Protein AF-A0A7V0QS00-F1 (afdb_monomer)

Secondary structure (DSSP, 8-state):
-TTTT-HHHHHHHHHTT-SSHHHHHHHHHHHHHHH-GGGS-HHHHTTTTTEEE---TT--EEEHHHHHHHHHHHHT-

Structure (mmCIF, N/CA/C/O backbone):
data_AF-A0A7V0QS00-F1
#
_entry.id   AF-A0A7V0QS00-F1
#
loop_
_atom_site.group_PDB
_atom_site.id
_atom_site.type_symbol
_atom_site.label_atom_id
_atom_site.label_alt_id
_atom_site.label_comp_id
_atom_site.label_asym_id
_atom_site.label_entity_id
_atom_site.label_seq_id
_atom_site.pdbx_PDB_ins_code
_atom_site.Cartn_x
_atom_site.Cartn_y
_atom_site.Cartn_z
_atom_site.occupancy
_atom_site.B_iso_or_equiv
_atom_site.auth_seq_id
_atom_site.auth_comp_id
_atom_site.auth_asym_id
_atom_site.auth_atom_id
_atom_site.pdbx_PDB_model_num
ATOM 1 N N . MET A 1 1 ? -0.262 3.414 -16.027 1.00 79.06 1 MET A N 1
ATOM 2 C CA . MET A 1 1 ? 0.867 3.792 -15.141 1.00 79.06 1 MET A CA 1
ATOM 3 C C . MET A 1 1 ? 2.172 3.256 -15.709 1.00 79.06 1 MET A C 1
ATOM 5 O O . MET A 1 1 ? 2.153 2.189 -16.316 1.00 79.06 1 MET A O 1
ATOM 9 N N . 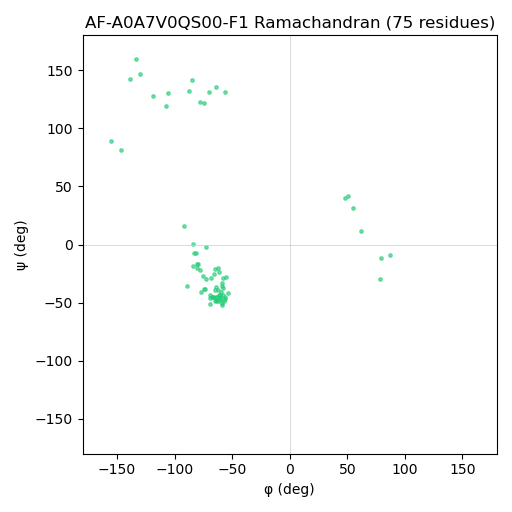PHE A 1 2 ? 3.291 3.965 -15.516 1.00 89.75 2 PHE A N 1
ATOM 10 C CA . PHE A 1 2 ? 4.612 3.566 -16.032 1.00 89.75 2 PHE A CA 1
ATOM 11 C C . PHE A 1 2 ? 5.116 2.222 -15.477 1.00 89.75 2 PHE A C 1
ATOM 13 O O . PHE A 1 2 ? 5.870 1.537 -16.160 1.00 89.75 2 PHE A O 1
ATOM 20 N N . GLY A 1 3 ? 4.624 1.795 -14.308 1.00 93.44 3 GLY A N 1
ATOM 21 C CA . GLY A 1 3 ? 4.906 0.472 -13.746 1.00 93.44 3 GLY A CA 1
ATOM 22 C C . GLY A 1 3 ? 4.201 -0.702 -14.442 1.00 93.44 3 GLY A C 1
ATOM 23 O O . GLY A 1 3 ? 4.440 -1.846 -14.082 1.00 93.44 3 GLY A O 1
ATOM 24 N N . LYS A 1 4 ? 3.357 -0.448 -15.458 1.00 94.25 4 LYS A N 1
ATOM 25 C CA . LYS A 1 4 ? 2.672 -1.467 -16.286 1.00 94.25 4 LYS A CA 1
ATOM 26 C C . LYS A 1 4 ? 1.845 -2.501 -15.503 1.00 94.25 4 LYS A C 1
ATOM 28 O O . LYS A 1 4 ? 1.708 -3.634 -15.944 1.00 94.25 4 LYS A O 1
ATOM 33 N N . GLY A 1 5 ? 1.276 -2.101 -14.369 1.00 91.56 5 GLY A N 1
ATOM 34 C CA . GLY A 1 5 ? 0.492 -2.994 -13.511 1.00 91.56 5 GLY A CA 1
ATOM 35 C C . GLY A 1 5 ? 1.325 -3.762 -12.486 1.00 91.56 5 GLY A C 1
ATOM 36 O O . GLY A 1 5 ? 0.752 -4.348 -11.579 1.00 91.56 5 GLY A O 1
ATOM 37 N N . ASP A 1 6 ? 2.657 -3.710 -12.567 1.00 95.00 6 ASP A N 1
ATOM 38 C CA . ASP A 1 6 ? 3.525 -4.281 -11.541 1.00 95.00 6 ASP A CA 1
ATOM 39 C C . ASP A 1 6 ? 3.596 -3.346 -10.326 1.00 95.00 6 ASP A C 1
ATOM 41 O O . ASP A 1 6 ? 3.949 -2.164 -10.438 1.00 95.00 6 ASP A O 1
ATOM 45 N N . PHE A 1 7 ? 3.231 -3.877 -9.159 1.00 95.31 7 PHE A N 1
ATOM 46 C CA . PHE A 1 7 ? 3.115 -3.113 -7.922 1.00 95.31 7 PHE A CA 1
ATOM 47 C C . PHE A 1 7 ? 4.464 -2.543 -7.464 1.00 95.31 7 PHE A C 1
ATOM 49 O O . PHE A 1 7 ? 4.567 -1.353 -7.165 1.00 95.31 7 PHE A O 1
ATOM 56 N N . LEU A 1 8 ? 5.521 -3.360 -7.450 1.00 95.56 8 LEU A N 1
ATOM 57 C CA . LEU A 1 8 ? 6.838 -2.959 -6.946 1.00 95.56 8 LEU A CA 1
ATOM 58 C C . LEU A 1 8 ? 7.565 -2.010 -7.900 1.00 95.56 8 LEU A C 1
ATOM 60 O O . LEU A 1 8 ? 8.178 -1.045 -7.453 1.00 95.56 8 LEU A O 1
ATOM 64 N N . ASN A 1 9 ? 7.447 -2.230 -9.203 1.00 96.75 9 ASN A N 1
ATOM 65 C CA . ASN A 1 9 ? 7.964 -1.328 -10.223 1.00 96.75 9 ASN A CA 1
ATOM 66 C C . ASN A 1 9 ? 7.236 0.025 -10.179 1.00 96.75 9 ASN A C 1
ATOM 68 O O . ASN A 1 9 ? 7.858 1.077 -10.304 1.00 96.75 9 ASN A O 1
ATOM 72 N N . THR A 1 10 ? 5.916 0.022 -9.944 1.00 96.44 10 THR A N 1
ATOM 73 C CA . THR A 1 10 ? 5.152 1.264 -9.729 1.00 96.44 10 THR A CA 1
ATOM 74 C C . THR A 1 10 ? 5.670 2.019 -8.505 1.00 96.44 10 THR A C 1
ATOM 76 O O . THR A 1 10 ? 5.876 3.231 -8.594 1.00 96.44 10 THR A O 1
ATOM 79 N N . VAL A 1 11 ? 5.953 1.312 -7.403 1.00 96.25 11 VAL A N 1
ATOM 80 C CA . VAL A 1 11 ? 6.576 1.907 -6.211 1.00 96.25 11 VAL A CA 1
ATOM 81 C C . VAL A 1 11 ? 7.927 2.525 -6.555 1.00 96.25 11 VAL A C 1
ATOM 83 O O . VAL A 1 11 ? 8.138 3.701 -6.277 1.00 96.25 11 VAL A O 1
ATOM 86 N N . GLU A 1 12 ? 8.823 1.771 -7.198 1.00 96.56 12 GLU A N 1
ATOM 87 C CA . GLU A 1 12 ? 10.174 2.236 -7.528 1.00 96.56 12 GLU A CA 1
ATOM 88 C C . GLU A 1 12 ? 10.149 3.522 -8.366 1.00 96.56 12 GLU A C 1
ATOM 90 O O . GLU A 1 12 ? 10.833 4.495 -8.039 1.00 96.56 12 GLU A O 1
ATOM 95 N N . ILE A 1 13 ? 9.344 3.546 -9.430 1.00 96.56 13 ILE A N 1
ATOM 96 C CA . ILE A 1 13 ? 9.253 4.692 -10.341 1.00 96.56 13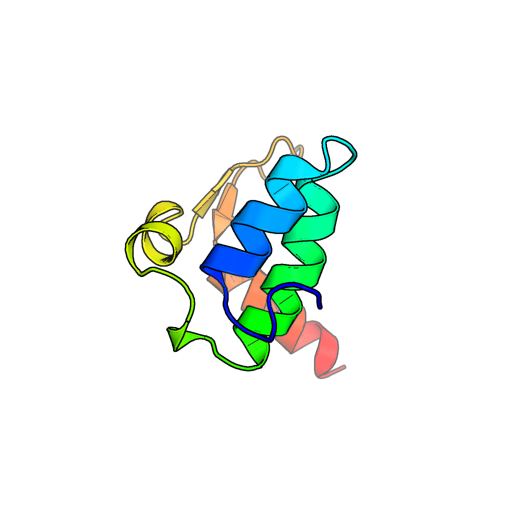 ILE A CA 1
ATOM 97 C C . ILE A 1 13 ? 8.759 5.939 -9.598 1.00 96.56 13 ILE A C 1
ATOM 99 O O . ILE A 1 13 ? 9.363 7.010 -9.710 1.00 96.56 13 ILE A O 1
ATOM 10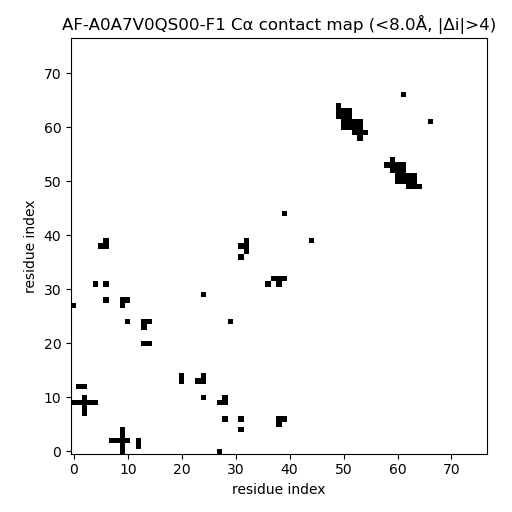3 N N . ILE A 1 14 ? 7.673 5.814 -8.828 1.00 96.50 14 ILE A N 1
ATOM 104 C CA . ILE A 1 14 ? 7.077 6.957 -8.125 1.00 96.50 14 ILE A CA 1
ATOM 105 C C . ILE A 1 14 ? 8.004 7.436 -7.006 1.00 96.50 14 ILE A C 1
ATOM 107 O O . ILE A 1 14 ? 8.267 8.633 -6.912 1.00 96.50 14 ILE A O 1
ATOM 111 N N . SER A 1 15 ? 8.593 6.531 -6.219 1.00 95.81 15 SER A N 1
ATOM 112 C CA . SER A 1 15 ? 9.548 6.895 -5.163 1.00 95.81 15 SER A CA 1
ATOM 113 C C . SER A 1 15 ? 10.763 7.668 -5.689 1.00 95.81 15 SER A C 1
ATOM 115 O O . SER A 1 15 ? 11.318 8.495 -4.970 1.00 95.81 15 SER A O 1
ATOM 117 N N . ARG A 1 16 ? 11.164 7.453 -6.948 1.00 96.06 16 ARG A N 1
ATOM 118 C CA . ARG A 1 16 ? 12.273 8.178 -7.597 1.00 96.06 16 ARG A CA 1
ATOM 119 C C . ARG A 1 16 ? 11.876 9.535 -8.184 1.00 96.06 16 ARG A C 1
ATOM 121 O O . ARG A 1 16 ? 12.758 10.277 -8.606 1.00 96.06 16 ARG A O 1
ATOM 128 N N . SER A 1 17 ? 10.586 9.871 -8.203 1.00 93.62 17 SER A N 1
ATOM 129 C CA . SER A 1 17 ? 10.075 11.137 -8.754 1.00 93.62 17 SER A CA 1
ATOM 130 C C . SER A 1 17 ? 10.246 12.328 -7.795 1.00 93.62 17 SER A C 1
ATOM 132 O O . SER A 1 17 ? 10.201 13.477 -8.227 1.00 93.62 17 SER A O 1
ATOM 134 N N . GLY A 1 18 ? 10.496 12.071 -6.506 1.00 89.81 18 GLY A N 1
ATOM 135 C CA . GLY A 1 18 ? 10.977 13.049 -5.518 1.00 89.81 18 GLY A CA 1
ATOM 136 C C . GLY A 1 18 ? 9.940 14.022 -4.942 1.00 89.81 18 GLY A C 1
ATOM 137 O O . GLY A 1 18 ? 10.079 14.416 -3.787 1.00 89.81 18 GLY A O 1
ATOM 138 N N . PHE A 1 19 ? 8.894 14.378 -5.688 1.00 91.06 19 PHE A N 1
ATOM 139 C CA . PHE A 1 19 ? 7.827 15.272 -5.225 1.00 91.06 19 PHE A CA 1
ATOM 140 C C . PHE A 1 19 ? 6.538 14.504 -4.930 1.00 91.06 19 PHE A C 1
ATOM 142 O O . PHE A 1 19 ? 6.078 13.738 -5.775 1.00 91.06 19 PHE A O 1
ATOM 149 N N . ASP A 1 20 ? 5.960 14.745 -3.747 1.00 94.19 20 ASP A N 1
ATOM 150 C CA . ASP A 1 20 ? 4.631 14.253 -3.339 1.00 94.19 20 ASP A CA 1
ATOM 151 C C . ASP A 1 20 ? 4.442 12.740 -3.565 1.00 94.19 20 ASP A C 1
ATOM 153 O O . ASP A 1 20 ? 3.458 12.254 -4.128 1.00 94.19 20 ASP A O 1
ATOM 157 N N . VAL A 1 21 ? 5.486 11.974 -3.237 1.00 95.62 21 VAL A N 1
ATOM 158 C CA . VAL A 1 21 ? 5.557 10.547 -3.570 1.00 95.62 21 VAL A CA 1
ATOM 159 C C . VAL A 1 21 ? 4.546 9.724 -2.777 1.00 95.62 21 VAL A C 1
ATOM 161 O O . VAL A 1 21 ? 4.085 8.705 -3.270 1.00 95.62 21 VAL A O 1
ATOM 164 N N . ASP A 1 22 ? 4.182 10.155 -1.574 1.00 94.56 22 ASP A N 1
ATOM 165 C CA . ASP A 1 22 ? 3.202 9.504 -0.709 1.00 94.56 22 ASP A CA 1
ATOM 166 C C . ASP A 1 22 ? 1.778 9.621 -1.260 1.00 94.56 22 ASP A C 1
ATOM 168 O O . ASP A 1 22 ? 1.097 8.597 -1.346 1.00 94.56 22 ASP A O 1
ATOM 172 N N . CYS A 1 23 ? 1.351 10.803 -1.717 1.00 95.75 23 CYS A N 1
ATOM 173 C CA . CYS A 1 23 ? 0.046 10.960 -2.367 1.00 95.75 23 CYS A CA 1
ATOM 174 C C . CYS A 1 23 ? -0.017 10.175 -3.682 1.00 95.75 23 CYS A C 1
ATOM 176 O O . CYS A 1 23 ? -0.927 9.369 -3.882 1.00 95.75 23 CYS A O 1
ATOM 178 N N . ASN A 1 24 ? 1.004 10.322 -4.535 1.00 95.50 24 ASN A N 1
ATOM 179 C CA . ASN A 1 24 ? 1.078 9.609 -5.811 1.00 95.50 24 ASN A CA 1
ATOM 180 C C . ASN A 1 24 ? 1.072 8.080 -5.629 1.00 95.50 24 ASN A C 1
ATOM 182 O O . ASN A 1 24 ? 0.414 7.365 -6.388 1.00 95.50 24 ASN A O 1
ATOM 186 N N . LEU A 1 25 ? 1.784 7.557 -4.622 1.00 95.81 25 LEU A N 1
ATOM 187 C CA . LEU A 1 25 ? 1.736 6.134 -4.272 1.00 95.81 25 LEU A CA 1
ATOM 188 C C . LEU A 1 25 ? 0.358 5.743 -3.739 1.00 95.81 25 LEU A C 1
ATOM 190 O O . LEU A 1 25 ? -0.168 4.715 -4.154 1.00 95.81 25 LEU A O 1
ATOM 194 N N . GLY A 1 26 ? -0.231 6.539 -2.845 1.00 95.06 26 GLY A N 1
ATOM 195 C CA . GLY A 1 26 ? -1.551 6.269 -2.275 1.00 95.06 26 GLY A CA 1
ATOM 196 C C . GLY A 1 26 ? -2.624 6.105 -3.350 1.00 95.06 26 GLY A C 1
ATOM 197 O O . GLY A 1 26 ? -3.384 5.137 -3.328 1.00 95.06 26 GLY A O 1
ATOM 198 N N . GLU A 1 27 ? -2.632 6.994 -4.341 1.00 95.44 27 GLU A N 1
ATOM 199 C CA . GLU A 1 27 ? -3.559 6.931 -5.471 1.00 95.44 27 GLU A CA 1
ATOM 200 C C . GLU A 1 27 ? -3.252 5.753 -6.403 1.00 95.44 27 GLU A C 1
ATOM 202 O O . GLU A 1 27 ? -4.131 4.942 -6.711 1.00 95.44 27 GLU A O 1
ATOM 207 N N . ALA A 1 28 ? -1.995 5.620 -6.839 1.00 96.12 28 ALA A N 1
ATOM 208 C CA . ALA A 1 28 ? -1.628 4.620 -7.833 1.00 96.12 28 ALA A CA 1
ATOM 209 C C . ALA A 1 28 ? -1.754 3.186 -7.305 1.00 96.12 28 ALA A C 1
ATOM 211 O O . ALA A 1 28 ? -2.315 2.312 -7.972 1.00 96.12 28 ALA A O 1
ATOM 212 N N . LEU A 1 29 ? -1.256 2.944 -6.092 1.00 95.75 29 LEU A N 1
ATOM 213 C CA . LEU A 1 29 ? -1.307 1.635 -5.449 1.00 95.75 29 LEU A CA 1
ATOM 214 C C . LEU A 1 29 ? -2.707 1.308 -4.932 1.00 95.75 29 LEU A C 1
ATOM 216 O O . LEU A 1 29 ? -3.055 0.133 -4.883 1.00 95.75 29 LEU A O 1
ATOM 220 N N . GLY A 1 30 ? -3.524 2.315 -4.604 1.00 94.69 30 GLY A N 1
ATOM 221 C CA . GLY A 1 30 ? -4.942 2.119 -4.304 1.00 94.69 30 GLY A CA 1
ATOM 222 C C . GLY A 1 30 ? -5.688 1.503 -5.489 1.00 94.69 30 GLY A C 1
ATOM 223 O O . GLY A 1 30 ? -6.390 0.507 -5.326 1.00 94.69 30 GLY A O 1
ATOM 224 N N . ILE A 1 31 ? -5.469 2.028 -6.700 1.00 95.50 31 ILE A N 1
ATOM 225 C CA . ILE A 1 31 ? -6.046 1.471 -7.934 1.00 95.50 31 ILE A CA 1
ATOM 226 C C . ILE A 1 31 ? -5.519 0.054 -8.193 1.00 95.50 31 ILE A C 1
ATOM 228 O O . ILE A 1 31 ? -6.308 -0.857 -8.447 1.00 95.50 31 ILE A O 1
ATOM 232 N N . LEU A 1 32 ? -4.200 -0.156 -8.111 1.00 95.31 32 LEU A N 1
ATOM 233 C CA . LEU A 1 32 ? -3.611 -1.482 -8.333 1.00 95.31 32 LEU A CA 1
ATOM 234 C C . LEU A 1 32 ? -4.095 -2.512 -7.310 1.00 95.31 32 LEU A C 1
ATOM 236 O O . LEU A 1 32 ? -4.390 -3.634 -7.693 1.00 95.31 32 LEU A O 1
ATOM 240 N N . GLY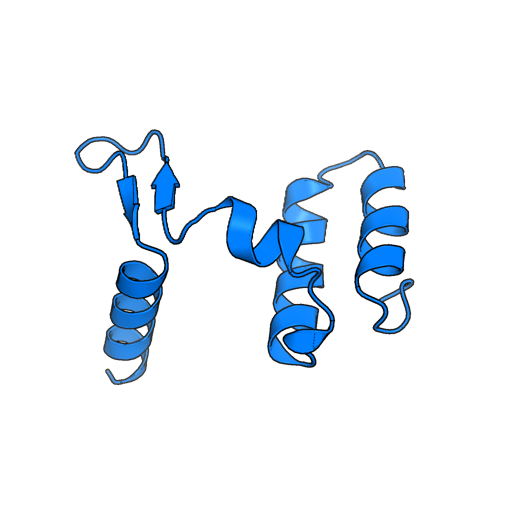 A 1 33 ? -4.250 -2.132 -6.042 1.00 94.19 33 GLY A N 1
ATOM 241 C CA . GLY A 1 33 ? -4.750 -3.020 -4.994 1.00 94.19 33 GLY A CA 1
ATOM 242 C C . GLY A 1 33 ? -6.207 -3.448 -5.187 1.00 94.19 33 GLY A C 1
ATOM 243 O O . GLY A 1 33 ? -6.583 -4.521 -4.725 1.00 94.19 33 GLY A O 1
ATOM 244 N N . VAL A 1 34 ? -7.023 -2.652 -5.886 1.00 94.12 34 VAL A N 1
ATOM 245 C CA . VAL A 1 34 ? -8.385 -3.049 -6.283 1.00 94.12 34 VAL A CA 1
ATOM 246 C C . VAL A 1 34 ? -8.360 -4.005 -7.476 1.00 94.12 34 VAL A C 1
ATOM 248 O O . VAL A 1 34 ? -9.136 -4.957 -7.507 1.00 94.12 34 VAL A O 1
ATOM 251 N N . LEU A 1 35 ? -7.492 -3.753 -8.460 1.00 95.50 35 LEU A N 1
ATOM 252 C CA . LEU A 1 35 ? -7.398 -4.568 -9.677 1.00 95.50 35 LEU A CA 1
ATOM 253 C C . LEU A 1 35 ? -6.714 -5.921 -9.437 1.00 95.50 35 LEU A C 1
ATOM 255 O O . LEU A 1 35 ? -7.126 -6.921 -10.018 1.00 95.50 35 LEU A O 1
ATOM 259 N N . ASP A 1 36 ? -5.679 -5.942 -8.601 1.00 94.69 36 ASP A N 1
ATOM 260 C CA . ASP A 1 36 ? -4.881 -7.119 -8.267 1.00 94.69 36 ASP A CA 1
ATOM 261 C C . ASP A 1 36 ? -4.400 -7.055 -6.799 1.00 94.69 36 ASP A C 1
ATOM 263 O O . ASP A 1 36 ? -3.263 -6.659 -6.515 1.00 94.69 36 ASP A O 1
ATOM 267 N N . PRO A 1 37 ? -5.250 -7.435 -5.829 1.00 92.50 37 PRO A N 1
ATOM 268 C CA . PRO A 1 37 ? -4.908 -7.402 -4.403 1.00 92.50 37 PRO A CA 1
ATOM 269 C C . PRO A 1 37 ? -3.783 -8.375 -4.009 1.00 92.50 37 PRO A C 1
ATOM 271 O O . PRO A 1 37 ? -3.129 -8.192 -2.972 1.00 92.50 37 PRO A O 1
ATOM 274 N N . GLU A 1 38 ? -3.531 -9.410 -4.815 1.00 92.94 38 GLU A N 1
ATOM 275 C CA . GLU A 1 38 ? -2.465 -10.380 -4.554 1.00 92.94 38 GLU A CA 1
ATOM 276 C C . GLU A 1 38 ? -1.082 -9.843 -4.933 1.00 92.94 38 GLU A C 1
ATOM 278 O O . GLU A 1 38 ? -0.086 -10.266 -4.343 1.00 92.94 38 GLU A O 1
ATOM 283 N N . SER A 1 39 ? -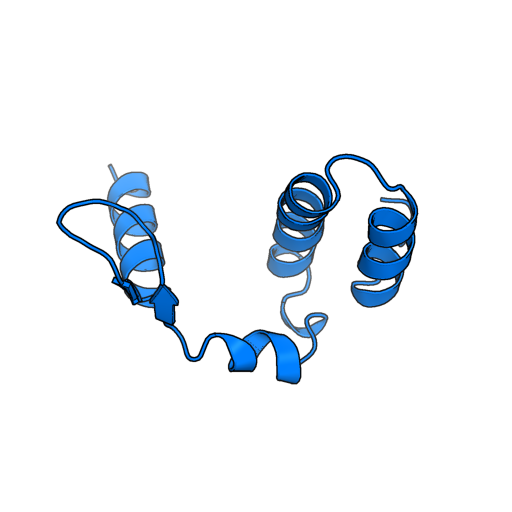1.013 -8.836 -5.813 1.00 92.00 39 SER A N 1
ATOM 284 C CA . SER A 1 39 ? 0.237 -8.146 -6.163 1.00 92.00 39 SER A CA 1
ATOM 285 C C . SER A 1 39 ? 0.902 -7.414 -4.989 1.00 92.00 39 SER A C 1
ATOM 287 O O . SER A 1 39 ? 2.106 -7.145 -5.028 1.00 92.00 39 SER A O 1
ATOM 289 N N . ILE A 1 40 ? 0.152 -7.100 -3.924 1.00 93.25 40 ILE A N 1
ATOM 290 C CA . ILE A 1 40 ? 0.678 -6.394 -2.751 1.00 93.25 40 ILE A CA 1
ATOM 291 C C . ILE A 1 40 ? 1.536 -7.360 -1.915 1.00 93.25 40 ILE A C 1
ATOM 293 O O . ILE A 1 40 ? 1.008 -8.352 -1.397 1.00 93.25 40 ILE A O 1
ATOM 297 N N . PRO A 1 41 ? 2.830 -7.065 -1.676 1.00 93.38 41 PRO A N 1
ATOM 298 C CA . PRO A 1 41 ? 3.686 -7.920 -0.861 1.00 93.38 41 PRO A CA 1
ATOM 299 C C . PRO A 1 41 ? 3.107 -8.161 0.537 1.00 93.38 41 PRO A C 1
ATOM 301 O O . PRO A 1 41 ? 2.772 -7.213 1.251 1.00 93.38 41 PRO A O 1
ATOM 304 N N . LEU A 1 42 ? 3.065 -9.426 0.973 1.00 91.81 42 LEU A N 1
ATOM 305 C CA . LEU A 1 42 ? 2.478 -9.815 2.264 1.00 91.81 42 LEU A CA 1
ATOM 306 C C . LEU A 1 42 ? 3.075 -9.035 3.444 1.00 91.81 42 LEU A C 1
ATOM 308 O O . LEU A 1 42 ? 2.338 -8.528 4.284 1.00 91.81 42 LEU A O 1
ATOM 312 N N . LYS A 1 43 ? 4.398 -8.828 3.441 1.00 92.31 43 LYS A N 1
ATOM 313 C CA . LYS A 1 43 ? 5.104 -8.031 4.458 1.00 92.31 43 LYS A CA 1
ATOM 314 C C . LYS A 1 43 ? 4.557 -6.607 4.623 1.00 92.31 43 LYS A C 1
ATOM 316 O O . LYS A 1 43 ? 4.705 -6.031 5.692 1.00 92.31 43 LYS A O 1
ATOM 321 N N . TRP A 1 44 ? 3.969 -6.022 3.578 1.00 90.19 44 TRP A N 1
ATOM 322 C CA . TRP A 1 44 ? 3.359 -4.691 3.626 1.00 90.19 44 TRP A CA 1
ATOM 323 C C . TRP A 1 44 ? 1.886 -4.764 4.027 1.00 90.19 44 TRP A C 1
ATOM 325 O O . TRP A 1 44 ? 1.448 -3.925 4.809 1.00 90.19 44 TRP A O 1
ATOM 335 N N . LYS A 1 45 ? 1.156 -5.803 3.591 1.00 85.69 45 LYS A N 1
ATOM 336 C CA . LYS A 1 45 ? -0.212 -6.086 4.065 1.00 85.69 45 LYS A CA 1
ATOM 337 C C . LYS A 1 45 ? -0.248 -6.275 5.588 1.00 85.69 45 LYS A C 1
ATOM 339 O O . LYS A 1 45 ? -1.107 -5.724 6.269 1.00 85.69 45 LYS A O 1
ATOM 344 N N . GLU A 1 46 ? 0.719 -7.006 6.134 1.00 89.25 46 GLU A N 1
ATOM 345 C CA . GLU A 1 46 ? 0.778 -7.345 7.560 1.00 89.25 46 GLU A CA 1
ATOM 346 C C . GLU A 1 46 ? 1.409 -6.253 8.436 1.00 89.25 46 GLU A C 1
ATOM 348 O O . GLU A 1 46 ? 1.187 -6.244 9.648 1.00 89.25 46 GLU A O 1
ATOM 353 N N . ALA A 1 47 ? 2.163 -5.311 7.856 1.00 88.75 47 ALA A N 1
ATOM 354 C CA . ALA A 1 47 ? 2.903 -4.295 8.611 1.00 88.75 47 ALA A CA 1
ATOM 355 C C . ALA A 1 47 ? 2.000 -3.432 9.504 1.00 88.75 47 ALA A C 1
ATOM 357 O O . ALA A 1 47 ? 2.379 -3.094 10.626 1.00 88.75 47 ALA A O 1
ATOM 358 N N . LEU A 1 48 ? 0.799 -3.103 9.021 1.00 86.38 48 LEU A N 1
ATOM 359 C CA . LEU A 1 48 ? -0.152 -2.261 9.746 1.00 86.38 48 LEU A CA 1
ATOM 360 C C . LEU A 1 48 ? -0.946 -3.026 10.811 1.00 86.38 48 LEU A C 1
ATOM 362 O O . LEU A 1 48 ? -1.521 -2.398 11.693 1.00 86.38 48 LEU A O 1
ATOM 366 N N . LYS A 1 49 ? -0.983 -4.366 10.762 1.00 90.44 49 LYS A N 1
ATOM 367 C CA . LYS A 1 49 ? -1.736 -5.213 11.709 1.00 90.44 49 LYS A CA 1
ATOM 368 C C . LYS A 1 49 ? -3.181 -4.742 11.939 1.00 90.44 49 LYS A C 1
ATOM 370 O O . LYS A 1 49 ? -3.654 -4.741 13.072 1.00 90.44 49 LYS A O 1
ATOM 375 N N . ASP A 1 50 ? -3.856 -4.312 10.870 1.00 92.44 50 ASP A N 1
ATOM 376 C CA . ASP A 1 50 ? -5.213 -3.738 10.897 1.00 92.44 50 ASP A CA 1
ATOM 377 C C . ASP A 1 50 ? -5.354 -2.440 11.723 1.00 92.44 50 ASP A C 1
ATOM 379 O O . ASP A 1 50 ? -6.468 -1.987 11.942 1.00 92.44 50 ASP A O 1
ATOM 383 N N . VAL A 1 51 ? -4.270 -1.790 12.161 1.00 94.31 51 VAL A N 1
ATOM 384 C CA . VAL A 1 51 ? -4.321 -0.580 13.001 1.00 94.31 51 VAL A CA 1
ATOM 385 C C . VAL A 1 51 ? -3.668 0.611 12.303 1.00 94.31 51 VAL A C 1
ATOM 387 O O . VAL A 1 51 ? -2.504 0.572 11.910 1.00 94.31 51 VAL A O 1
ATOM 390 N N . ILE A 1 52 ? -4.404 1.719 12.225 1.00 93.06 52 ILE A N 1
ATOM 391 C CA . ILE A 1 52 ? -3.901 3.023 11.788 1.00 93.06 52 ILE A CA 1
ATOM 392 C C . ILE A 1 52 ? -3.804 3.941 13.005 1.00 93.06 52 ILE A C 1
ATOM 394 O O . ILE A 1 52 ? -4.812 4.246 13.645 1.00 93.06 52 ILE A O 1
ATOM 398 N N . ASN A 1 53 ? -2.594 4.411 13.301 1.00 93.62 53 ASN A N 1
ATOM 399 C CA . ASN A 1 53 ? -2.367 5.461 14.292 1.00 93.62 53 ASN A CA 1
ATOM 400 C C . ASN A 1 53 ? -2.487 6.828 13.614 1.00 93.62 53 ASN A C 1
ATOM 402 O O . ASN A 1 53 ? -1.899 7.056 12.560 1.00 93.62 53 ASN A O 1
ATOM 406 N N . THR A 1 54 ? -3.234 7.743 14.221 1.00 92.88 54 THR A N 1
ATOM 407 C CA . THR A 1 54 ? -3.477 9.088 13.698 1.00 92.88 54 THR A CA 1
ATOM 408 C C . THR A 1 54 ? -3.283 10.130 14.793 1.00 92.88 54 THR A C 1
ATOM 410 O O . THR A 1 54 ? -3.394 9.843 15.985 1.00 92.88 54 THR A O 1
ATOM 413 N N . TYR A 1 55 ? -3.055 11.374 14.381 1.00 94.31 55 TYR A N 1
ATOM 414 C CA . TYR A 1 55 ? -3.019 12.528 15.282 1.00 94.31 55 TYR A CA 1
ATOM 415 C C . TYR A 1 55 ? -4.388 13.216 15.422 1.00 94.31 55 TYR A C 1
ATOM 417 O O . TYR A 1 55 ? -4.471 14.353 15.891 1.00 94.31 55 TYR A O 1
ATOM 425 N N . MET A 1 56 ? -5.479 12.556 15.017 1.00 93.69 56 MET A N 1
ATOM 426 C CA . MET A 1 56 ? -6.817 13.130 15.129 1.00 93.69 56 MET A CA 1
ATOM 427 C C . MET A 1 56 ? -7.253 13.216 16.594 1.00 93.69 56 MET A C 1
ATOM 429 O O . MET A 1 56 ? -7.162 12.258 17.366 1.00 93.69 56 MET A O 1
ATOM 433 N N . ARG A 1 57 ? -7.751 14.390 16.993 1.00 93.69 57 ARG A N 1
ATOM 434 C CA . ARG A 1 57 ? -8.250 14.616 18.355 1.00 93.69 57 ARG A CA 1
ATOM 435 C C . ARG A 1 57 ? -9.471 13.735 18.618 1.00 93.69 57 ARG A C 1
ATOM 437 O O . ARG A 1 57 ? -10.359 13.638 17.780 1.00 93.69 57 ARG A O 1
ATOM 444 N N . GLY A 1 58 ? -9.517 13.105 19.791 1.00 93.12 58 GLY A N 1
ATOM 445 C CA . GLY A 1 58 ? -10.641 12.259 20.214 1.00 93.12 58 GLY A CA 1
ATOM 446 C C . GLY A 1 58 ? -10.662 10.847 19.618 1.00 93.12 58 GLY A C 1
ATOM 447 O O . GLY A 1 58 ? -11.405 10.007 20.117 1.00 93.12 58 GLY A O 1
ATOM 448 N N . ARG A 1 59 ? -9.834 10.546 18.608 1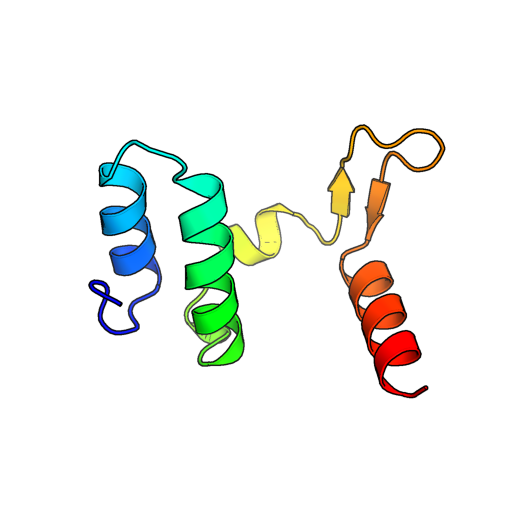.00 90.31 59 ARG A N 1
ATOM 449 C CA . ARG A 1 59 ? -9.648 9.185 18.087 1.00 90.31 59 ARG A CA 1
ATOM 450 C C . ARG A 1 59 ? -8.279 9.049 17.426 1.00 90.31 59 ARG A C 1
ATOM 452 O O . ARG A 1 59 ? -8.127 9.262 16.231 1.00 90.31 59 ARG A O 1
ATOM 459 N N . SER A 1 60 ? -7.280 8.682 18.221 1.00 94.31 60 SER A N 1
ATOM 460 C CA . SER A 1 60 ? -5.895 8.515 17.765 1.00 94.31 60 SER A CA 1
AT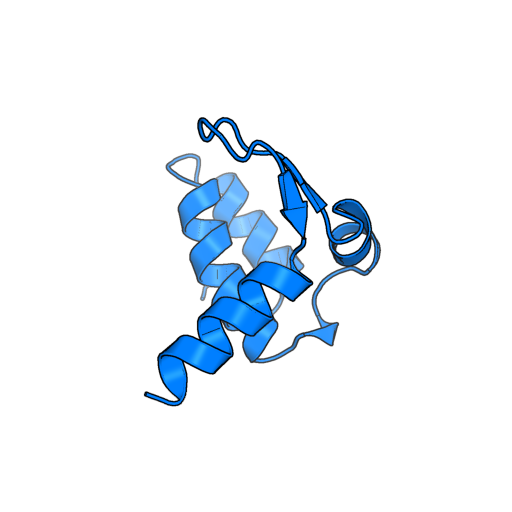OM 461 C C . SER A 1 60 ? -5.625 7.169 17.089 1.00 94.31 60 SER A C 1
ATOM 463 O O . SER A 1 60 ? -4.546 6.972 16.542 1.00 94.31 60 SER A O 1
ATOM 465 N N . GLN A 1 61 ? -6.581 6.237 17.104 1.00 95.44 61 GLN A N 1
ATOM 466 C CA . GLN A 1 61 ? -6.445 4.927 16.472 1.00 95.44 61 GLN A CA 1
ATOM 467 C C . GLN A 1 61 ? -7.727 4.500 15.762 1.00 95.44 61 GLN A C 1
ATOM 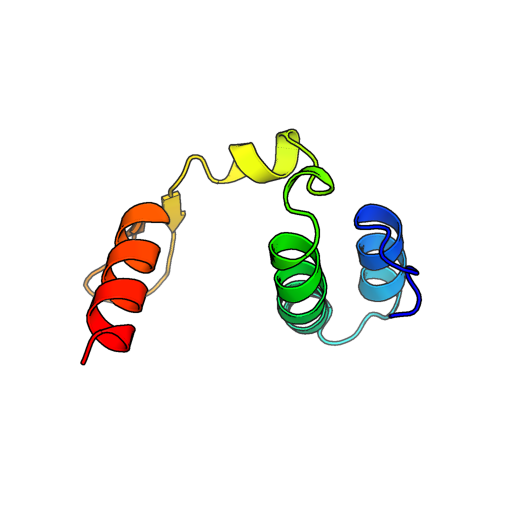469 O O . GLN A 1 61 ? -8.838 4.726 16.250 1.00 95.44 61 GLN A O 1
ATOM 474 N N . PHE A 1 62 ? -7.545 3.847 14.619 1.00 95.19 62 PHE A N 1
ATOM 475 C CA . PHE A 1 62 ? -8.602 3.222 13.834 1.00 95.19 62 PHE A CA 1
ATOM 476 C C . PHE A 1 62 ? -8.213 1.797 13.501 1.00 95.19 62 PHE A C 1
ATOM 478 O O . PHE A 1 62 ? -7.040 1.531 13.233 1.00 95.19 62 PHE A O 1
ATOM 485 N N . LYS A 1 63 ? -9.208 0.911 13.428 1.00 95.19 63 LYS A N 1
ATOM 486 C CA . LYS A 1 63 ? -9.029 -0.333 12.685 1.00 95.19 63 LYS A CA 1
ATOM 487 C C . LYS A 1 63 ? -9.329 -0.118 11.208 1.00 95.19 63 LYS A C 1
ATOM 489 O O . LYS A 1 63 ? -10.294 0.579 10.882 1.00 95.19 63 LYS A O 1
ATOM 494 N N . ILE A 1 64 ? -8.562 -0.735 10.314 1.00 93.00 64 ILE A N 1
ATOM 495 C CA . ILE A 1 64 ? -8.830 -0.649 8.869 1.00 93.00 64 ILE A CA 1
ATOM 496 C C . ILE A 1 64 ? -10.213 -1.249 8.584 1.00 93.00 64 ILE A C 1
ATOM 498 O O . ILE A 1 64 ? -11.027 -0.624 7.905 1.00 93.00 64 ILE A O 1
ATOM 502 N N . GLY A 1 65 ? -10.543 -2.388 9.201 1.00 93.50 65 GLY A N 1
ATOM 503 C CA . GLY A 1 65 ? -11.874 -2.999 9.093 1.00 93.50 65 GLY A CA 1
ATOM 504 C C . GLY A 1 65 ? -13.032 -2.104 9.567 1.00 93.50 65 GLY A C 1
ATOM 505 O O . GLY A 1 65 ? -14.121 -2.143 8.991 1.00 93.50 65 GLY A O 1
ATOM 506 N N . GLU A 1 66 ? -12.820 -1.253 10.577 1.00 94.31 66 GLU A N 1
ATOM 507 C CA . GLU A 1 66 ? -13.832 -0.276 11.014 1.00 94.31 66 GLU A CA 1
ATOM 508 C C . GLU A 1 66 ? -14.086 0.779 9.936 1.00 94.31 66 GLU A C 1
ATOM 510 O O . GLU A 1 66 ? -15.243 1.072 9.631 1.00 94.31 66 GLU A O 1
ATOM 515 N N . ILE A 1 67 ? -13.017 1.307 9.330 1.00 93.06 67 ILE A N 1
ATOM 516 C CA . ILE A 1 67 ? -13.103 2.285 8.239 1.00 93.06 67 ILE A CA 1
ATOM 517 C C . ILE A 1 67 ? -13.846 1.676 7.045 1.00 93.06 67 ILE A C 1
ATOM 519 O O . ILE A 1 67 ? -14.772 2.296 6.525 1.00 93.06 67 ILE A O 1
ATOM 523 N N . VAL A 1 68 ? -13.517 0.439 6.658 1.00 93.19 68 VAL A N 1
ATOM 524 C CA . VAL A 1 68 ? -14.205 -0.278 5.569 1.00 93.19 68 VAL A CA 1
ATOM 525 C C . VAL A 1 68 ? -15.707 -0.375 5.835 1.00 93.19 68 VAL A C 1
ATOM 527 O O . VAL A 1 68 ? -16.514 -0.061 4.962 1.00 93.19 68 VAL A O 1
ATOM 530 N N . ASN A 1 69 ? -16.106 -0.757 7.049 1.00 95.25 69 ASN A N 1
ATOM 531 C CA . ASN A 1 69 ? -17.520 -0.856 7.412 1.00 95.25 69 ASN A CA 1
ATOM 532 C C . ASN A 1 69 ? -18.238 0.501 7.383 1.00 95.25 69 ASN A C 1
ATOM 534 O O . ASN A 1 69 ? -19.405 0.559 6.998 1.00 95.25 69 ASN A O 1
ATOM 538 N N . MET A 1 70 ? -17.564 1.585 7.778 1.00 93.56 70 MET A N 1
ATOM 539 C CA . MET A 1 70 ? -18.116 2.942 7.695 1.00 93.56 70 MET A CA 1
ATOM 540 C C . MET A 1 70 ? -18.358 3.362 6.242 1.00 93.56 70 MET A C 1
ATOM 542 O O . MET A 1 70 ? -19.434 3.868 5.935 1.00 93.56 70 MET A O 1
ATOM 546 N N . VAL A 1 71 ? -17.392 3.107 5.352 1.00 92.31 71 VAL A N 1
ATOM 547 C CA . VAL A 1 71 ? -17.512 3.425 3.920 1.00 92.31 71 VAL A CA 1
ATOM 548 C C . VAL A 1 71 ? -18.642 2.626 3.275 1.00 92.31 71 VAL A C 1
ATOM 550 O O . VAL A 1 71 ? -19.467 3.210 2.582 1.00 92.31 71 VAL A O 1
ATOM 553 N N . ARG A 1 72 ? -18.737 1.316 3.548 1.00 93.31 72 ARG A N 1
ATOM 554 C CA . ARG A 1 72 ? -19.811 0.462 3.004 1.00 93.31 72 ARG A CA 1
ATOM 555 C C . ARG A 1 72 ? -21.195 0.957 3.413 1.00 93.31 72 ARG A C 1
ATOM 557 O O . ARG A 1 72 ? -22.021 1.203 2.550 1.00 93.31 72 ARG A O 1
ATOM 564 N N . LYS A 1 73 ? -21.405 1.209 4.710 1.00 93.31 73 LYS A N 1
ATOM 565 C CA . LYS A 1 73 ? -22.679 1.751 5.212 1.00 93.31 73 LYS A CA 1
ATOM 566 C C . LYS A 1 73 ? -23.047 3.093 4.584 1.00 93.31 73 LYS A C 1
ATOM 568 O O . LYS A 1 73 ? -24.225 3.358 4.408 1.00 93.31 73 LYS A O 1
ATOM 573 N N . GLY A 1 74 ? -22.059 3.942 4.302 1.00 90.56 74 GLY A N 1
ATOM 574 C CA . GLY A 1 74 ? -22.282 5.226 3.641 1.00 90.56 74 GLY A CA 1
ATOM 575 C C . GLY A 1 74 ? -22.617 5.103 2.153 1.00 90.56 74 GLY A C 1
ATOM 576 O O . GLY A 1 74 ? -23.322 5.958 1.639 1.00 90.56 74 GLY A O 1
ATOM 577 N N . ALA A 1 75 ? -22.125 4.063 1.476 1.00 76.81 75 ALA A N 1
ATOM 578 C CA . ALA A 1 75 ? -22.401 3.799 0.063 1.00 76.81 75 ALA A CA 1
ATOM 579 C C . ALA A 1 75 ? -23.763 3.122 -0.182 1.00 76.81 75 ALA A C 1
ATOM 581 O O . ALA A 1 75 ? -24.270 3.179 -1.298 1.00 76.81 75 ALA A O 1
ATOM 582 N N . ASP A 1 76 ? -24.335 2.485 0.844 1.00 77.75 76 ASP A N 1
ATOM 583 C CA . ASP A 1 76 ? -25.661 1.852 0.804 1.00 77.75 76 ASP A CA 1
ATOM 584 C C . ASP A 1 76 ? -26.825 2.847 1.069 1.00 77.75 76 ASP A C 1
ATOM 586 O O . ASP A 1 76 ? -27.986 2.431 1.108 1.00 77.75 76 ASP A O 1
ATOM 590 N N . LEU A 1 77 ? -26.525 4.137 1.292 1.00 57.66 77 LEU A N 1
ATOM 591 C CA . LEU A 1 77 ? -27.482 5.242 1.496 1.00 57.66 77 LEU A CA 1
ATOM 592 C C . LEU A 1 77 ? -27.751 6.002 0.192 1.00 57.66 77 LEU A C 1
ATOM 594 O O . LEU A 1 77 ? -28.91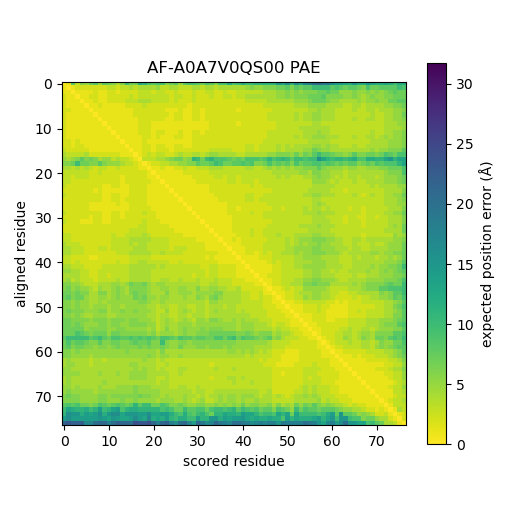4 6.435 0.020 1.00 57.66 77 LEU A O 1
#

Foldseek 3Di:
DVLVLQLVSLLVVLVVVPPPSVVSNCVVVVVSCVVPVPSDDVCVVPVCVQWDADPDPPDRIDGVVVVVVVVVVVVVD

Radius of gyration: 14.64 Å; Cα contacts (8 Å, |Δi|>4): 53; chains: 1; bounding box: 40×26×36 Å

Solvent-accessible surface area (backbone atoms only — not comparable to full-atom values): 4664 Å² total; per-residue (Å²): 114,97,32,73,86,41,56,67,52,35,48,55,58,44,64,70,63,76,64,67,37,67,61,55,45,52,56,54,50,51,54,45,44,71,78,41,58,80,63,55,57,63,75,64,69,55,67,48,70,56,49,45,80,48,91,47,86,98,51,44,64,44,44,51,70,56,52,51,53,54,54,52,60,61,72,78,109

Organism: Aerophobetes bacterium (NCBI:txid2030807)

Sequence (77 aa):
MFGKGDFLNTVEIISRSGFDVDCNLGEALGILGVLDPESIPLKWKEALKDVINTYMRGRSQFKIGEIVNMVRKGADL

pLDDT: mean 92.53, std 5.51, range [57.66, 96.75]

Mean predicted aligned error: 3.94 Å